Protein AF-A0A519DUT8-F1 (afdb_monomer)

Mean predicted aligned error: 6.42 Å

Nearest PDB structures (foldseek):
  3n8d-assembly1_B  TM=5.424E-01  e=7.864E-02  Staphylococcus aureus
  5ig8-assembly2_B-3  TM=5.059E-01  e=7.440E-02  Microcystis aeruginosa MRC
  6sgb-assembly1_FS  TM=2.758E-01  e=2.068E+00  Trypanosoma brucei brucei

Secondary structure (DSSP, 8-state):
-GGGTS-HHHHHHHHHHHTTSHHHHHHHHHTT--GGG------------SEEEEEEEEEEE-SSEEEEEEEEEETT--TTS-SSTTPPPEEEEEEEETT--EEEEEEEE--SS-S-SS--HHHHHHHHHHHHHHHHHHHHHH--SEEEEEEEEETT--EEEEEEEE-

Structure (mmCIF, N/CA/C/O backbone):
data_AF-A0A519DUT8-F1
#
_entry.id   AF-A0A519DUT8-F1
#
loop_
_atom_site.group_PDB
_atom_site.id
_atom_site.type_symbol
_atom_site.label_atom_id
_atom_site.label_alt_id
_atom_site.label_comp_id
_atom_site.label_asym_id
_atom_site.label_entity_id
_atom_site.label_seq_id
_atom_site.pdbx_PDB_ins_code
_atom_site.Cartn_x
_atom_site.Cartn_y
_atom_site.Cartn_z
_atom_site.occupancy
_atom_site.B_iso_or_equiv
_atom_site.auth_seq_id
_atom_site.auth_comp_id
_atom_site.auth_asym_id
_atom_site.auth_atom_id
_atom_site.pdbx_PDB_model_num
ATOM 1 N N . SER A 1 1 ? -6.822 -28.787 -1.385 1.00 42.44 1 SER A N 1
ATOM 2 C CA . SER A 1 1 ? -7.444 -27.456 -1.490 1.00 42.44 1 SER A CA 1
ATOM 3 C C . SER A 1 1 ? -7.061 -26.628 -0.274 1.00 42.44 1 SER A C 1
ATOM 5 O O . SER A 1 1 ? -7.133 -27.172 0.825 1.00 42.44 1 SER A O 1
ATOM 7 N N . LEU A 1 2 ? -6.667 -25.358 -0.443 1.00 42.88 2 LEU A N 1
ATOM 8 C CA . LEU A 1 2 ? -6.359 -24.415 0.652 1.00 42.88 2 LEU A CA 1
ATOM 9 C C . LEU A 1 2 ? -7.495 -24.330 1.697 1.00 42.88 2 LEU A C 1
ATOM 11 O O . LEU A 1 2 ? -7.229 -24.149 2.883 1.00 42.88 2 LEU A O 1
ATOM 15 N N . THR A 1 3 ? -8.740 -24.602 1.286 1.00 49.59 3 THR A N 1
ATOM 16 C CA . THR A 1 3 ? -9.926 -24.676 2.159 1.00 49.59 3 THR A CA 1
ATOM 17 C C . THR A 1 3 ? -9.894 -25.765 3.238 1.00 49.59 3 THR A C 1
ATOM 19 O O . THR A 1 3 ? -10.633 -25.642 4.207 1.00 49.59 3 THR A O 1
ATOM 22 N N . ASN A 1 4 ? -9.052 -26.802 3.131 1.00 54.03 4 ASN A N 1
ATOM 23 C CA . ASN A 1 4 ? -8.957 -27.845 4.169 1.00 54.03 4 ASN A CA 1
ATOM 24 C C . ASN A 1 4 ? -7.925 -27.540 5.266 1.00 54.03 4 ASN A C 1
ATOM 26 O O . ASN A 1 4 ? -7.872 -28.272 6.250 1.00 54.03 4 ASN A O 1
ATOM 30 N N . LYS A 1 5 ? -7.086 -26.505 5.102 1.00 55.41 5 LYS A N 1
ATOM 31 C CA . LYS A 1 5 ? -6.017 -26.180 6.065 1.00 55.41 5 LYS A CA 1
ATOM 32 C C . LYS A 1 5 ? -6.449 -25.129 7.095 1.00 55.41 5 LYS A C 1
ATOM 34 O O . LYS A 1 5 ? -5.973 -25.172 8.223 1.00 55.41 5 LYS A O 1
ATOM 39 N N . TYR A 1 6 ? -7.384 -24.248 6.729 1.00 63.25 6 TYR A N 1
ATOM 40 C CA . TYR A 1 6 ? -8.002 -23.258 7.613 1.00 63.25 6 TYR A CA 1
ATOM 41 C C . TYR A 1 6 ? -9.479 -23.119 7.241 1.00 63.25 6 TYR A C 1
ATOM 43 O O . TYR A 1 6 ? -9.802 -22.619 6.163 1.00 63.25 6 TYR A O 1
ATOM 51 N N . SER A 1 7 ? -10.388 -23.596 8.096 1.00 84.12 7 SER A N 1
ATOM 52 C CA . SER A 1 7 ? -11.814 -23.399 7.841 1.00 84.12 7 SER A CA 1
ATOM 53 C C . SER A 1 7 ? -12.162 -21.919 8.015 1.00 84.12 7 SER A C 1
ATOM 55 O O . SER A 1 7 ? -11.643 -21.254 8.913 1.00 84.12 7 SER A O 1
ATOM 57 N N . LEU A 1 8 ? -13.081 -21.397 7.196 1.00 83.75 8 LEU A N 1
ATOM 58 C CA . LEU A 1 8 ? -13.568 -20.020 7.349 1.00 83.75 8 LEU A CA 1
ATOM 59 C C . LEU A 1 8 ? -14.092 -19.767 8.772 1.00 83.75 8 LEU A C 1
ATOM 61 O O . LEU A 1 8 ? -13.888 -18.691 9.330 1.00 83.75 8 LEU A O 1
ATOM 65 N N . SER A 1 9 ? -14.734 -20.772 9.377 1.00 89.06 9 SER A N 1
ATOM 66 C CA . SER A 1 9 ? -15.221 -20.678 10.752 1.00 89.06 9 SER A CA 1
ATOM 67 C C . SER A 1 9 ? -14.080 -20.490 11.750 1.00 89.06 9 SER A C 1
ATOM 69 O O . SER A 1 9 ? -14.201 -19.643 12.635 1.00 89.06 9 SER A O 1
ATOM 71 N N . ASP A 1 10 ? -12.982 -21.232 11.604 1.00 89.12 10 ASP A N 1
ATOM 72 C CA . ASP A 1 10 ? -11.823 -21.110 12.488 1.00 89.12 10 ASP A CA 1
ATOM 73 C C . ASP A 1 10 ? -11.111 -19.774 12.286 1.00 89.12 10 ASP A C 1
ATOM 75 O O . ASP A 1 10 ? -10.754 -19.128 13.268 1.00 89.12 10 ASP A O 1
ATOM 79 N N . SER A 1 11 ? -10.987 -19.299 11.042 1.00 87.75 11 SER A N 1
ATOM 80 C 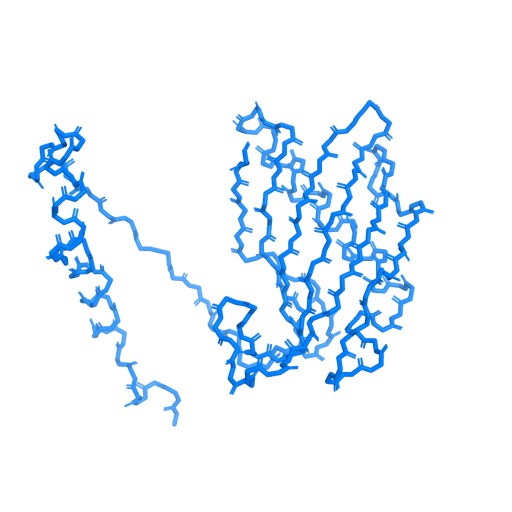CA . SER A 1 11 ? -10.429 -17.975 10.745 1.00 87.75 11 SER A CA 1
ATOM 81 C C . SER A 1 11 ? -11.256 -16.851 11.375 1.00 87.75 11 SER A C 1
ATOM 83 O O . SER A 1 11 ? -10.699 -15.984 12.043 1.00 87.75 11 SER A O 1
ATOM 85 N N . ILE A 1 12 ? -12.588 -16.886 11.241 1.00 90.62 12 ILE A N 1
ATOM 86 C CA . ILE A 1 12 ? -13.480 -15.896 11.867 1.00 90.62 12 ILE A CA 1
ATOM 87 C C . ILE A 1 12 ? -13.345 -15.934 1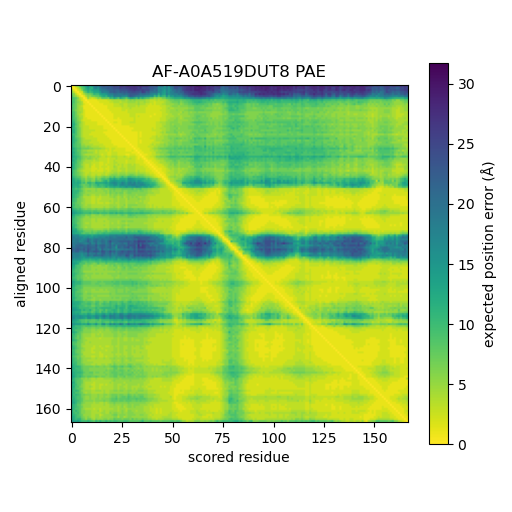3.394 1.00 90.62 12 ILE A C 1
ATOM 89 O O . ILE A 1 12 ? -13.225 -14.888 14.033 1.00 90.62 12 ILE A O 1
ATOM 93 N N . ARG A 1 13 ? -13.325 -17.132 13.994 1.00 91.94 13 ARG A N 1
ATOM 94 C CA . ARG A 1 13 ? -13.140 -17.294 15.446 1.00 91.94 13 ARG A CA 1
ATOM 95 C C . ARG A 1 13 ? -11.789 -16.758 15.907 1.00 91.94 13 ARG A C 1
ATOM 97 O O . ARG A 1 13 ? -11.744 -16.066 16.919 1.00 91.94 13 ARG A O 1
ATOM 104 N N . ALA A 1 14 ? -10.716 -17.038 15.173 1.00 91.06 14 ALA A N 1
ATOM 105 C CA . ALA A 1 14 ? -9.377 -16.553 15.487 1.00 91.06 14 ALA A CA 1
ATOM 106 C C . ALA A 1 14 ? -9.302 -15.019 15.437 1.00 91.06 14 ALA A C 1
ATOM 108 O O . ALA A 1 14 ? -8.746 -14.404 16.347 1.00 91.06 14 ALA A O 1
ATOM 109 N N . VAL A 1 15 ? -9.922 -14.395 14.429 1.00 92.19 15 VAL A N 1
ATOM 110 C CA . VAL A 1 15 ? -10.013 -12.932 14.320 1.00 92.19 15 VAL A CA 1
ATOM 111 C C . VAL A 1 15 ? -10.750 -12.351 15.527 1.00 92.19 15 VAL A C 1
ATOM 113 O O . VAL A 1 15 ? -10.182 -11.510 16.222 1.00 92.19 15 VAL A O 1
ATOM 116 N N . TYR A 1 16 ? -11.939 -12.857 15.870 1.00 92.81 16 TYR A N 1
ATOM 117 C CA . TYR A 1 16 ? -12.661 -12.396 17.064 1.00 92.81 16 TYR A CA 1
ATOM 118 C C . TYR A 1 16 ? -11.893 -12.641 18.368 1.00 92.81 16 TYR A C 1
ATOM 120 O O . TYR A 1 16 ? -11.915 -11.796 19.259 1.00 92.81 16 TYR A O 1
ATOM 128 N N . ALA A 1 17 ? -11.188 -13.766 18.493 1.00 93.50 17 ALA A N 1
ATOM 129 C CA . ALA A 1 17 ? -10.378 -14.071 19.669 1.00 93.50 17 ALA A CA 1
ATOM 130 C C . ALA A 1 17 ? -9.162 -13.138 19.810 1.00 93.50 17 ALA A C 1
ATOM 132 O O . ALA A 1 17 ? -8.713 -12.887 20.927 1.00 93.50 17 ALA A O 1
ATOM 133 N N . SER A 1 18 ? -8.647 -12.579 18.708 1.00 93.88 18 SER A N 1
ATOM 134 C CA . SER A 1 18 ? -7.437 -11.742 18.712 1.00 93.88 18 SER A CA 1
ATOM 135 C C . SER A 1 18 ? -7.556 -10.484 19.586 1.00 93.88 18 SER A C 1
ATOM 137 O O . SER A 1 18 ? -6.563 -10.040 20.175 1.00 93.88 18 SER A O 1
ATOM 139 N N . VAL A 1 19 ? -8.774 -9.954 19.765 1.00 93.19 19 VAL A N 1
ATOM 140 C CA . VAL A 1 19 ? -9.032 -8.810 20.657 1.00 93.19 19 VAL A CA 1
ATOM 141 C C . VAL A 1 19 ? -8.857 -9.173 22.135 1.00 93.19 19 VAL A C 1
ATOM 143 O O . VAL A 1 19 ? -8.680 -8.286 22.964 1.00 93.19 19 VAL A O 1
ATOM 146 N N . TRP A 1 20 ? -8.846 -10.457 22.486 1.00 94.06 20 TRP A N 1
ATOM 147 C CA . TRP A 1 20 ? -8.748 -10.951 23.863 1.00 94.06 20 TRP A CA 1
ATOM 148 C C . TRP A 1 20 ? -7.384 -11.550 24.213 1.00 94.06 20 TRP A C 1
ATOM 150 O O . TRP A 1 20 ? -7.231 -12.139 25.278 1.00 94.06 20 TRP A O 1
ATOM 160 N N . THR A 1 21 ? -6.372 -11.384 23.356 1.00 95.44 21 THR A N 1
ATOM 161 C CA . THR A 1 21 ? -4.986 -11.707 23.735 1.00 95.44 21 THR A CA 1
ATOM 162 C C . THR A 1 21 ? -4.555 -10.879 24.947 1.00 95.44 21 THR A C 1
ATOM 164 O O . THR A 1 21 ? -4.982 -9.732 25.090 1.00 95.44 21 THR A O 1
ATOM 167 N N . GLU A 1 22 ? -3.675 -11.419 25.795 1.00 97.00 22 GLU A N 1
ATOM 168 C CA . GLU A 1 22 ? -3.158 -10.704 26.974 1.00 97.00 22 GLU A CA 1
ATOM 169 C C . GLU A 1 22 ? -2.600 -9.326 26.590 1.00 97.00 22 GLU A C 1
ATOM 171 O O . GLU A 1 22 ? -2.970 -8.314 27.178 1.00 97.00 22 GLU A O 1
ATOM 176 N N . ARG A 1 23 ? -1.811 -9.258 25.510 1.00 95.44 23 ARG A N 1
ATOM 177 C CA . ARG A 1 23 ? -1.292 -7.994 24.972 1.00 95.44 23 ARG A CA 1
ATOM 178 C C . ARG A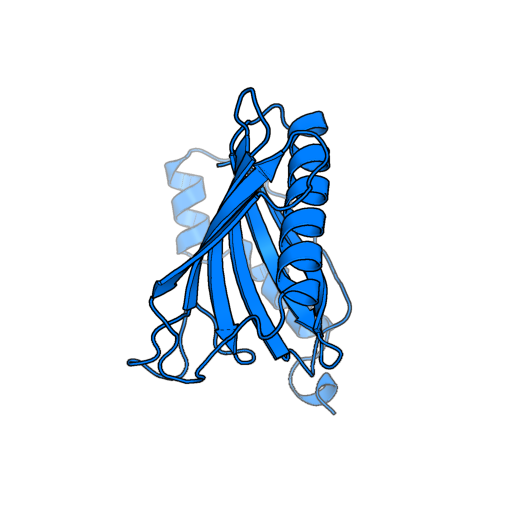 1 23 ? -2.405 -7.006 24.603 1.00 95.44 23 ARG A C 1
ATOM 180 O O . ARG A 1 23 ? -2.303 -5.826 24.925 1.00 95.44 23 ARG A O 1
ATOM 187 N N . ALA A 1 24 ? -3.459 -7.456 23.917 1.00 94.06 24 ALA A N 1
ATOM 188 C CA . ALA A 1 24 ? -4.571 -6.585 23.537 1.00 94.06 24 ALA A CA 1
ATOM 189 C C . ALA A 1 24 ? -5.380 -6.120 24.759 1.00 94.06 24 ALA A C 1
ATOM 191 O O . ALA A 1 24 ? -5.783 -4.957 24.812 1.00 94.06 24 ALA A O 1
ATOM 192 N N . TYR A 1 25 ? -5.586 -7.003 25.740 1.00 95.19 25 TYR A N 1
ATOM 193 C CA . TYR A 1 25 ? -6.241 -6.682 27.006 1.00 95.19 25 TYR A CA 1
ATOM 194 C C . TYR A 1 25 ? -5.455 -5.626 27.791 1.00 95.19 25 TYR A C 1
ATOM 196 O O . TYR A 1 25 ? -6.009 -4.581 28.128 1.00 95.19 25 TYR A O 1
ATOM 204 N N . LEU A 1 26 ? -4.155 -5.852 28.008 1.00 96.75 26 LEU A N 1
ATOM 205 C CA . LEU A 1 26 ? -3.287 -4.935 28.749 1.00 96.75 26 LEU A CA 1
ATOM 206 C C . LEU A 1 26 ? -3.155 -3.575 28.059 1.00 96.75 26 LEU A C 1
ATOM 208 O O . LEU A 1 26 ? -3.167 -2.556 28.738 1.00 96.75 26 LEU A O 1
ATOM 212 N N . ASN A 1 27 ? -3.106 -3.527 26.723 1.00 95.19 27 ASN A N 1
ATOM 213 C CA . ASN A 1 27 ? -3.119 -2.254 25.997 1.00 95.19 27 ASN A CA 1
ATOM 214 C C . ASN A 1 27 ? -4.407 -1.464 26.256 1.00 95.19 27 ASN A C 1
ATOM 216 O O . ASN A 1 27 ? -4.354 -0.261 26.491 1.00 95.19 27 ASN A O 1
ATOM 220 N N . ARG A 1 28 ? -5.574 -2.121 26.237 1.00 95.12 28 ARG A N 1
ATOM 221 C CA . ARG A 1 28 ? -6.838 -1.439 26.550 1.00 95.12 28 ARG A CA 1
ATOM 222 C C . ARG A 1 28 ? -6.875 -0.933 27.980 1.00 95.12 28 ARG A C 1
ATOM 224 O O . ARG A 1 28 ? -7.294 0.199 28.182 1.00 95.12 28 ARG A O 1
ATOM 231 N N . GLU A 1 29 ? -6.414 -1.745 28.927 1.00 96.19 29 GLU A N 1
ATOM 232 C CA . GLU A 1 29 ? -6.309 -1.350 30.332 1.00 96.19 29 GLU A CA 1
ATOM 233 C C . GLU A 1 29 ? -5.404 -0.122 30.485 1.00 96.19 29 GLU A C 1
ATOM 235 O O . GLU A 1 29 ? -5.802 0.877 31.075 1.00 96.19 29 GLU A O 1
ATOM 240 N N . TYR A 1 30 ? -4.224 -0.157 29.862 1.00 96.38 30 TYR A N 1
ATOM 241 C CA . TYR A 1 30 ? -3.254 0.935 29.886 1.00 96.38 30 TYR A CA 1
ATOM 242 C C . TYR A 1 30 ? -3.827 2.253 29.343 1.00 96.38 30 TYR A C 1
ATOM 244 O O . TYR A 1 30 ? -3.612 3.309 29.932 1.00 96.38 30 TYR A O 1
ATOM 252 N N . TYR A 1 31 ? -4.591 2.199 28.247 1.00 95.88 31 TYR A N 1
ATOM 253 C CA . TYR A 1 31 ? -5.243 3.374 27.657 1.00 95.88 31 TYR A CA 1
ATOM 254 C C . TYR A 1 31 ? -6.621 3.699 28.269 1.00 95.88 31 TYR A C 1
ATOM 256 O O . TYR A 1 31 ? -7.304 4.597 27.776 1.00 95.88 31 TYR A O 1
ATOM 264 N N . GLY A 1 32 ? -7.054 2.991 29.320 1.00 95.25 32 GLY A N 1
ATOM 265 C CA . GLY A 1 32 ? -8.337 3.228 29.993 1.00 95.25 32 GLY A CA 1
ATOM 266 C C . GLY A 1 32 ? -9.572 2.939 29.129 1.00 95.25 32 GLY A C 1
ATOM 267 O O . GLY A 1 32 ? -10.633 3.532 29.336 1.00 95.25 32 GLY A O 1
ATOM 268 N N . LEU A 1 33 ? -9.456 2.058 28.132 1.00 94.56 33 LEU A N 1
ATOM 269 C CA . LEU A 1 33 ? -10.564 1.674 27.260 1.00 94.56 33 LEU A CA 1
ATOM 270 C C . LEU A 1 33 ? -11.485 0.672 27.967 1.00 94.56 33 LEU A C 1
ATOM 272 O O . LEU A 1 33 ? -11.039 -0.342 28.498 1.00 94.56 33 LEU A O 1
ATOM 276 N N . VAL A 1 34 ? -12.797 0.915 27.922 1.00 94.06 34 VAL A N 1
ATOM 277 C CA . VAL A 1 34 ? -13.786 0.035 28.562 1.00 94.06 34 VAL A CA 1
ATOM 278 C C . VAL A 1 34 ? -13.894 -1.286 27.794 1.00 94.06 34 VAL A C 1
ATOM 280 O O . VAL A 1 34 ? -14.379 -1.315 26.662 1.00 94.06 34 VAL A O 1
ATOM 283 N N . HIS A 1 35 ? -13.500 -2.396 28.426 1.00 92.56 35 HIS A N 1
ATOM 284 C CA . HIS A 1 35 ? -13.395 -3.712 27.776 1.00 92.56 35 HIS A CA 1
ATOM 285 C C . HIS A 1 35 ? -14.683 -4.207 27.107 1.00 92.56 35 HIS A C 1
ATOM 287 O O . HIS A 1 35 ? -14.615 -4.861 26.072 1.00 92.56 35 HIS A O 1
ATOM 293 N N . ASN A 1 36 ? -15.858 -3.883 27.656 1.00 91.56 36 ASN A N 1
ATOM 294 C CA . ASN A 1 36 ? -17.151 -4.291 27.091 1.00 91.56 36 ASN A CA 1
ATOM 295 C C . ASN A 1 36 ? -17.702 -3.336 26.010 1.00 91.56 36 ASN A C 1
ATOM 297 O O . ASN A 1 36 ? -18.808 -3.552 25.521 1.00 91.56 36 ASN A O 1
ATOM 301 N N . LYS A 1 37 ? -16.954 -2.290 25.633 1.00 93.25 37 LYS A N 1
ATOM 302 C CA . LYS A 1 37 ? -17.311 -1.332 24.571 1.00 93.25 37 LYS A CA 1
ATOM 303 C C . LYS A 1 37 ? -16.325 -1.379 23.403 1.00 93.25 37 LYS A C 1
ATOM 305 O O . LYS A 1 37 ? -15.988 -0.351 22.822 1.00 93.25 37 LYS A O 1
ATOM 310 N N . VAL A 1 38 ? -15.863 -2.579 23.065 1.00 91.06 38 VAL A N 1
ATOM 311 C CA . VAL A 1 38 ? -14.969 -2.831 21.933 1.00 91.06 38 VAL A CA 1
ATOM 312 C C . VAL A 1 38 ? -15.706 -3.684 20.912 1.00 91.06 38 VAL A C 1
ATOM 314 O O . VAL A 1 38 ? -16.307 -4.697 21.260 1.00 91.06 38 VAL A O 1
ATOM 317 N N . TYR A 1 39 ? -15.641 -3.276 19.649 1.00 90.00 39 TYR A N 1
ATOM 318 C CA . TYR A 1 39 ? -16.280 -3.960 18.528 1.00 90.00 39 TYR A CA 1
ATOM 319 C C . TYR A 1 39 ? -15.238 -4.242 17.446 1.00 90.00 39 TYR A C 1
ATOM 321 O O . TYR A 1 39 ? -14.248 -3.522 17.331 1.00 90.00 39 TYR A O 1
ATOM 329 N N . MET A 1 40 ? -15.461 -5.287 16.651 1.00 91.19 40 MET A N 1
ATOM 330 C CA . MET A 1 40 ? -14.555 -5.702 15.582 1.00 91.19 40 MET A CA 1
ATOM 331 C C . MET A 1 40 ? -15.338 -5.911 14.289 1.00 91.19 40 MET A C 1
ATOM 333 O O . MET A 1 40 ? -16.289 -6.692 14.257 1.00 91.19 40 MET A O 1
ATOM 337 N N . GLY A 1 41 ? -14.928 -5.206 13.236 1.00 91.06 41 GLY A N 1
ATOM 338 C CA . GLY A 1 41 ? -15.357 -5.483 11.869 1.00 91.06 41 GLY A CA 1
ATOM 339 C C . GLY A 1 41 ? -14.432 -6.512 11.226 1.00 91.06 41 GLY A C 1
ATOM 340 O O . GLY A 1 41 ? -13.227 -6.496 11.472 1.00 91.06 41 GLY A O 1
ATOM 341 N N . ILE A 1 42 ? -14.993 -7.396 10.404 1.00 90.38 42 ILE A N 1
ATOM 342 C CA . ILE A 1 42 ? -14.229 -8.370 9.622 1.00 90.38 42 ILE A CA 1
ATOM 343 C C . ILE A 1 42 ? -14.384 -8.012 8.149 1.00 90.38 42 ILE A C 1
ATOM 345 O O . ILE A 1 42 ? -15.499 -7.981 7.630 1.00 90.38 42 ILE A O 1
ATOM 349 N N . LEU A 1 43 ? -13.258 -7.755 7.488 1.00 89.50 43 LEU A N 1
ATOM 350 C CA . LEU A 1 43 ? -13.181 -7.631 6.039 1.00 89.50 43 LEU A CA 1
ATOM 351 C C . LEU A 1 43 ? -12.771 -8.985 5.457 1.00 89.50 43 LEU A C 1
ATOM 353 O O . LEU A 1 43 ? -11.735 -9.529 5.832 1.00 89.50 43 LEU A O 1
ATOM 357 N N . ALA A 1 44 ? -13.578 -9.517 4.543 1.00 85.81 44 ALA A N 1
ATOM 358 C CA . ALA A 1 44 ? -13.261 -10.723 3.790 1.00 85.81 44 ALA A CA 1
ATOM 359 C C . ALA A 1 44 ? -13.116 -10.369 2.308 1.00 85.81 44 ALA A C 1
ATOM 361 O O . ALA A 1 44 ? -13.995 -9.729 1.732 1.00 85.81 44 ALA A O 1
ATOM 362 N N . HIS A 1 45 ? -12.017 -10.800 1.697 1.00 82.56 45 HIS A N 1
ATOM 363 C CA . HIS A 1 45 ? -11.741 -10.636 0.273 1.00 82.56 45 HIS A CA 1
ATOM 364 C C . HIS A 1 45 ? -11.171 -11.945 -0.301 1.00 82.56 45 HIS A C 1
ATOM 366 O O . HIS A 1 45 ? -10.705 -12.793 0.468 1.00 82.56 45 HIS A O 1
ATOM 372 N N . PRO A 1 46 ? -11.209 -12.146 -1.631 1.00 78.38 46 PRO A N 1
ATOM 373 C CA . PRO A 1 46 ? -10.541 -13.276 -2.267 1.00 78.38 46 PRO A CA 1
ATOM 374 C C . PRO A 1 46 ? -9.058 -13.334 -1.889 1.00 78.38 46 PRO A C 1
ATOM 376 O O . PRO A 1 46 ? -8.386 -12.304 -1.843 1.00 78.38 46 PRO A O 1
ATOM 379 N N . SER A 1 47 ? -8.557 -14.538 -1.616 1.00 73.88 47 SER A N 1
ATOM 380 C CA . SER A 1 47 ? -7.123 -14.758 -1.434 1.00 73.88 47 SER A CA 1
ATOM 381 C C . SER A 1 47 ? -6.424 -14.653 -2.784 1.00 73.88 47 SER A C 1
ATOM 383 O O . SER A 1 47 ? -6.907 -15.179 -3.788 1.00 73.88 47 SER A O 1
ATOM 385 N N . PHE A 1 48 ? -5.283 -13.981 -2.785 1.00 72.94 48 PHE A N 1
ATOM 386 C CA . PHE A 1 48 ? -4.387 -13.915 -3.923 1.00 72.94 48 PHE A CA 1
ATOM 387 C C . PHE A 1 48 ? -3.375 -15.049 -3.763 1.00 72.94 48 PHE A C 1
ATOM 389 O O . PHE A 1 48 ? -2.602 -15.061 -2.811 1.00 72.94 48 PHE A O 1
ATOM 396 N N . VAL A 1 49 ? -3.479 -16.069 -4.612 1.00 65.75 49 VAL A N 1
ATOM 397 C CA . VAL A 1 49 ? -2.667 -17.293 -4.485 1.00 65.75 49 VAL A CA 1
ATOM 398 C C . VAL A 1 49 ? -1.379 -17.188 -5.304 1.00 65.75 49 VAL A C 1
ATOM 400 O O . VAL A 1 49 ? -0.352 -17.707 -4.883 1.00 65.75 49 VAL A O 1
ATOM 403 N N . ASP A 1 50 ? -1.428 -16.462 -6.422 1.00 73.88 50 ASP A N 1
ATOM 404 C CA . ASP A 1 50 ? -0.320 -16.306 -7.364 1.00 73.88 50 ASP A CA 1
ATOM 405 C C . ASP A 1 50 ? 0.108 -14.831 -7.426 1.00 73.88 50 ASP A C 1
ATOM 407 O O . ASP A 1 50 ? -0.255 -14.079 -8.334 1.00 73.88 50 ASP A O 1
ATOM 411 N N . GLU A 1 51 ? 0.831 -14.392 -6.396 1.00 82.19 51 GLU A N 1
ATOM 412 C CA . GLU A 1 51 ? 1.353 -13.028 -6.285 1.00 82.19 51 GLU A CA 1
ATOM 413 C C . GLU A 1 51 ? 2.746 -12.948 -6.916 1.00 82.19 51 GLU A C 1
ATOM 415 O O . GLU A 1 51 ? 3.677 -13.616 -6.479 1.00 82.19 51 GLU A O 1
ATOM 420 N N . TYR A 1 52 ? 2.910 -12.108 -7.938 1.00 88.44 52 TYR A N 1
ATOM 421 C CA . TYR A 1 52 ? 4.209 -11.883 -8.570 1.00 88.44 52 TYR A CA 1
ATOM 422 C C . TYR A 1 52 ? 5.146 -11.077 -7.658 1.00 88.44 52 TYR A C 1
ATOM 424 O O . TYR A 1 52 ? 6.355 -11.322 -7.612 1.00 88.44 52 TYR A O 1
ATOM 432 N N . ALA A 1 53 ? 4.592 -10.090 -6.951 1.00 90.19 53 ALA A N 1
ATOM 433 C CA . ALA A 1 53 ? 5.308 -9.293 -5.964 1.00 90.19 53 ALA A CA 1
ATOM 434 C C . ALA A 1 53 ? 4.342 -8.650 -4.963 1.00 90.19 53 ALA A C 1
ATOM 436 O O . ALA A 1 53 ? 3.210 -8.314 -5.310 1.00 90.19 53 ALA A O 1
ATOM 437 N N . ASN A 1 54 ? 4.830 -8.383 -3.759 1.00 90.19 54 ASN A N 1
ATOM 438 C CA . ASN A 1 54 ? 4.148 -7.599 -2.737 1.00 90.19 54 ASN A CA 1
ATOM 439 C C . ASN A 1 54 ? 4.947 -6.357 -2.398 1.00 90.19 54 ASN A C 1
ATOM 441 O O . ASN A 1 54 ? 6.176 -6.353 -2.490 1.00 90.19 54 ASN A O 1
ATOM 445 N N . GLY A 1 55 ? 4.260 -5.309 -1.963 1.00 92.19 55 GLY A N 1
ATOM 446 C CA . GLY A 1 55 ? 4.943 -4.105 -1.543 1.00 92.19 55 GLY A CA 1
ATOM 447 C C . GLY A 1 55 ? 4.127 -3.176 -0.673 1.00 92.19 55 GLY A C 1
ATOM 448 O O . GLY A 1 55 ? 2.905 -3.267 -0.555 1.00 92.19 55 GLY A O 1
ATOM 449 N N . VAL A 1 56 ? 4.861 -2.248 -0.078 1.00 95.56 56 VAL A N 1
ATOM 450 C CA . VAL A 1 56 ? 4.335 -1.117 0.672 1.00 95.56 56 VAL A CA 1
ATOM 451 C C . VAL A 1 56 ? 4.840 0.155 0.010 1.00 95.56 56 VAL A C 1
ATOM 453 O O . VAL A 1 56 ? 5.983 0.219 -0.447 1.00 95.56 56 VAL A O 1
ATOM 456 N N . ALA A 1 57 ? 3.988 1.166 -0.066 1.00 97.81 57 ALA A N 1
ATOM 457 C CA . ALA A 1 57 ? 4.315 2.451 -0.640 1.00 97.81 57 ALA A CA 1
ATOM 458 C C . ALA A 1 57 ? 3.835 3.587 0.259 1.00 97.81 57 ALA A C 1
ATOM 460 O O . ALA A 1 57 ? 2.643 3.722 0.531 1.00 97.81 57 ALA A O 1
ATOM 461 N N . VAL A 1 58 ? 4.763 4.459 0.646 1.00 98.44 58 VAL A N 1
ATOM 462 C CA . VAL A 1 58 ? 4.431 5.733 1.277 1.00 98.44 58 VAL A CA 1
ATOM 463 C C . VAL A 1 58 ? 4.290 6.795 0.197 1.00 98.44 58 VAL A C 1
ATOM 465 O O . VAL A 1 58 ? 5.262 7.134 -0.480 1.00 98.44 58 VAL A O 1
ATOM 468 N N . VAL A 1 59 ? 3.085 7.343 0.071 1.00 98.50 59 VAL A N 1
ATOM 469 C CA . VAL A 1 59 ? 2.756 8.447 -0.835 1.00 98.50 59 VAL A CA 1
ATOM 470 C C . VAL A 1 59 ? 2.657 9.732 -0.025 1.00 98.50 59 VAL A C 1
ATOM 472 O O . VAL A 1 59 ? 1.855 9.820 0.905 1.00 98.50 59 VAL A O 1
ATOM 475 N N . THR A 1 60 ? 3.475 10.727 -0.362 1.00 98.56 60 THR A N 1
ATOM 476 C CA . THR A 1 60 ? 3.492 12.042 0.297 1.00 98.56 60 THR A CA 1
ATOM 477 C C . THR A 1 60 ? 3.122 13.124 -0.708 1.00 98.56 60 THR A C 1
ATOM 479 O O . THR A 1 60 ? 3.849 13.347 -1.671 1.00 98.56 60 THR A O 1
ATOM 482 N N . PHE A 1 61 ? 1.987 13.789 -0.503 1.00 98.12 61 PHE A N 1
ATOM 483 C CA . PHE A 1 61 ? 1.532 14.866 -1.379 1.00 98.12 61 PHE A CA 1
ATOM 484 C C . PHE A 1 61 ? 2.375 16.129 -1.205 1.00 98.12 61 PHE A C 1
ATOM 486 O O . PHE A 1 61 ? 2.659 16.554 -0.086 1.00 98.12 61 PHE A O 1
ATOM 493 N N . THR A 1 62 ? 2.709 16.754 -2.329 1.00 96.56 62 THR A N 1
ATOM 494 C CA . THR A 1 62 ? 3.418 18.034 -2.420 1.00 96.56 62 THR A CA 1
ATOM 495 C C . THR A 1 62 ? 2.563 19.043 -3.190 1.00 96.56 62 THR A C 1
ATOM 497 O O . THR A 1 62 ? 1.447 18.726 -3.611 1.00 96.56 62 THR A O 1
ATOM 500 N N . ALA A 1 63 ? 3.051 20.273 -3.371 1.00 94.31 63 ALA A N 1
ATOM 501 C CA . ALA A 1 63 ? 2.337 21.272 -4.165 1.00 94.31 63 ALA A CA 1
ATOM 502 C C . ALA A 1 63 ? 2.283 20.898 -5.660 1.00 94.31 63 ALA A C 1
ATOM 504 O O . ALA A 1 63 ? 1.320 21.242 -6.342 1.00 94.31 63 ALA A O 1
ATOM 505 N N . GLU A 1 64 ? 3.278 20.159 -6.161 1.00 94.62 64 GLU A N 1
ATOM 506 C CA . GLU A 1 64 ? 3.405 19.807 -7.581 1.00 94.62 64 GLU A CA 1
ATOM 507 C C . GLU A 1 64 ? 2.915 18.388 -7.924 1.00 94.62 64 GLU A C 1
ATOM 509 O O . GLU A 1 64 ? 2.890 18.019 -9.098 1.00 94.62 64 GLU A O 1
ATOM 514 N N . GLY A 1 65 ? 2.541 17.575 -6.931 1.00 96.94 65 GLY A N 1
ATOM 515 C CA . GLY A 1 65 ? 2.132 16.187 -7.144 1.00 96.94 65 GLY A CA 1
ATOM 516 C C . GLY A 1 65 ? 2.308 15.326 -5.898 1.00 96.94 65 GLY A C 1
ATOM 517 O O . GLY A 1 65 ? 1.729 15.625 -4.850 1.00 96.94 65 GLY A O 1
ATOM 518 N N . ALA A 1 66 ? 3.074 14.240 -6.009 1.00 98.38 66 ALA A N 1
ATOM 519 C CA . ALA A 1 66 ? 3.416 13.398 -4.865 1.00 98.38 66 ALA A CA 1
ATOM 52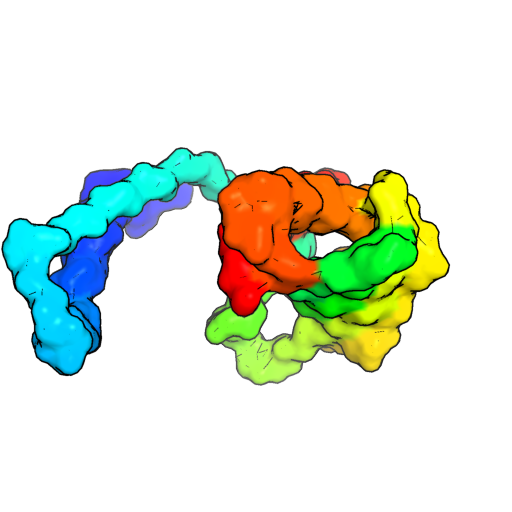0 C C . ALA A 1 66 ? 4.773 12.697 -5.016 1.00 98.38 66 ALA A C 1
ATOM 522 O O . ALA A 1 66 ? 5.167 12.297 -6.114 1.00 98.38 66 ALA A O 1
ATOM 523 N N . ASP A 1 67 ? 5.437 12.495 -3.882 1.00 98.50 67 ASP A N 1
ATOM 524 C CA . ASP A 1 67 ? 6.624 11.656 -3.754 1.00 98.50 67 ASP A CA 1
ATOM 525 C C . ASP A 1 67 ? 6.216 10.244 -3.312 1.00 98.50 67 ASP A C 1
ATOM 527 O O . ASP A 1 67 ? 5.333 10.064 -2.467 1.00 98.50 67 ASP A O 1
ATOM 531 N N . LEU A 1 68 ? 6.874 9.238 -3.884 1.00 98.50 68 LEU A N 1
ATOM 532 C CA . LEU A 1 68 ? 6.627 7.816 -3.667 1.00 98.50 68 LEU A CA 1
ATOM 533 C C . LEU A 1 68 ? 7.867 7.179 -3.037 1.00 98.50 68 LEU A C 1
ATOM 535 O O . LEU A 1 68 ? 8.954 7.271 -3.597 1.00 98.50 68 LEU A O 1
ATOM 539 N N . ASN A 1 69 ? 7.701 6.488 -1.912 1.00 98.12 69 ASN A N 1
ATOM 540 C CA . ASN A 1 69 ? 8.725 5.610 -1.343 1.00 98.12 69 ASN A CA 1
ATOM 541 C C . ASN A 1 69 ? 8.176 4.190 -1.345 1.00 98.12 69 ASN A C 1
ATOM 543 O O . ASN A 1 69 ? 7.246 3.900 -0.598 1.00 98.12 69 ASN A O 1
ATOM 547 N N . ILE A 1 70 ? 8.713 3.331 -2.204 1.00 97.06 70 ILE A N 1
ATOM 548 C CA . ILE A 1 70 ? 8.179 2.000 -2.490 1.00 97.06 70 ILE A CA 1
ATOM 549 C C . ILE A 1 70 ? 9.181 0.956 -2.014 1.00 97.06 70 ILE A C 1
ATOM 551 O O . ILE A 1 70 ? 10.361 1.020 -2.359 1.00 97.06 70 ILE A O 1
ATOM 555 N N . VAL A 1 71 ? 8.697 -0.026 -1.263 1.00 94.56 71 VAL A N 1
ATOM 556 C CA . VAL A 1 71 ? 9.447 -1.221 -0.879 1.00 94.56 71 VAL A CA 1
ATOM 557 C C . VAL A 1 71 ? 8.691 -2.430 -1.404 1.00 94.56 71 VAL A C 1
ATOM 559 O O . VAL A 1 71 ? 7.528 -2.611 -1.054 1.00 94.56 71 VAL A O 1
ATOM 562 N N . ALA A 1 72 ? 9.330 -3.243 -2.242 1.00 92.19 72 ALA A N 1
ATOM 563 C CA . ALA A 1 72 ? 8.696 -4.400 -2.867 1.00 92.19 72 ALA A CA 1
ATOM 564 C C . ALA A 1 72 ? 9.588 -5.648 -2.826 1.00 92.19 72 ALA A C 1
ATOM 566 O O . ALA A 1 72 ? 10.816 -5.559 -2.889 1.00 92.19 72 ALA A O 1
ATOM 567 N N . GLN A 1 73 ? 8.969 -6.823 -2.746 1.00 87.81 73 GLN A N 1
ATOM 568 C CA . GLN A 1 73 ? 9.634 -8.124 -2.784 1.00 87.81 73 GLN A CA 1
ATOM 569 C C . GLN A 1 73 ? 8.827 -9.116 -3.625 1.00 87.81 73 GLN A C 1
ATOM 571 O O . GLN A 1 73 ? 7.616 -8.967 -3.773 1.00 87.81 73 GLN A O 1
ATOM 576 N N . ILE A 1 74 ? 9.508 -10.108 -4.195 1.00 85.19 74 ILE A N 1
ATOM 577 C CA . ILE A 1 74 ? 8.860 -11.201 -4.925 1.00 85.19 74 ILE A CA 1
ATOM 578 C C . ILE A 1 74 ? 8.084 -12.136 -3.984 1.00 85.19 74 ILE A C 1
ATOM 580 O O . ILE A 1 74 ? 8.493 -12.343 -2.839 1.00 85.19 74 ILE A O 1
ATOM 584 N N . ASP A 1 75 ? 7.018 -12.734 -4.518 1.00 70.12 75 ASP A N 1
ATOM 585 C CA . ASP A 1 75 ? 6.167 -13.742 -3.870 1.00 70.12 75 ASP A CA 1
ATOM 586 C C . ASP A 1 75 ? 5.541 -13.283 -2.526 1.00 70.12 75 ASP A C 1
ATOM 588 O O . ASP A 1 75 ? 5.612 -12.114 -2.135 1.00 70.12 75 ASP A O 1
ATOM 592 N N . ASP A 1 76 ? 4.920 -14.214 -1.792 1.00 59.00 76 ASP A N 1
ATOM 593 C CA . ASP A 1 76 ? 4.357 -14.024 -0.436 1.00 59.00 76 ASP A CA 1
ATOM 594 C C . ASP A 1 76 ? 5.456 -13.948 0.651 1.00 59.00 76 ASP A C 1
ATOM 596 O O . ASP A 1 76 ? 5.252 -14.245 1.832 1.00 59.00 76 ASP A O 1
ATOM 600 N N . VAL A 1 77 ? 6.689 -13.584 0.273 1.00 55.44 77 VAL A N 1
ATOM 601 C CA . VAL A 1 77 ? 7.738 -13.303 1.253 1.00 55.44 77 VAL A CA 1
ATOM 602 C C . VAL A 1 77 ? 7.395 -11.965 1.894 1.00 55.44 77 VAL A C 1
ATOM 604 O O . VAL A 1 77 ? 7.764 -10.896 1.407 1.00 55.44 77 VAL A O 1
ATOM 607 N N . SER A 1 78 ? 6.655 -12.037 2.999 1.00 52.22 78 SER A N 1
ATOM 608 C CA . SER A 1 78 ? 6.276 -10.872 3.785 1.00 52.22 78 SER A CA 1
ATOM 609 C C . SER A 1 78 ? 7.499 -10.013 4.106 1.00 52.22 78 SER A C 1
ATOM 611 O O . SER A 1 78 ? 8.453 -10.469 4.738 1.00 52.22 78 SER A O 1
ATOM 613 N N . ILE A 1 79 ? 7.432 -8.731 3.742 1.00 52.59 79 ILE A N 1
ATOM 614 C CA . ILE A 1 79 ? 8.441 -7.716 4.088 1.00 52.59 79 ILE A CA 1
ATOM 615 C C . ILE A 1 79 ? 8.560 -7.573 5.617 1.00 52.59 79 ILE A C 1
ATOM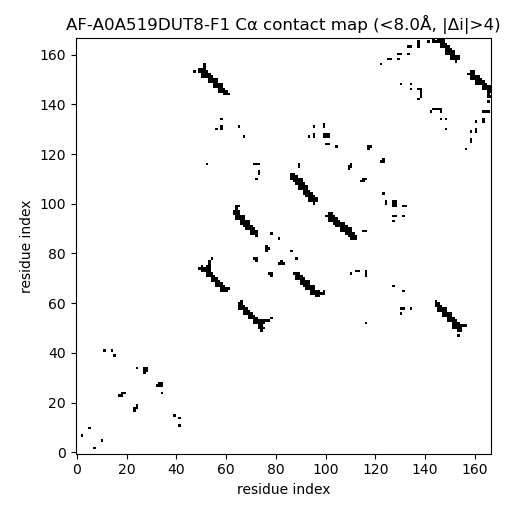 617 O O . ILE A 1 79 ? 9.609 -7.196 6.133 1.00 52.59 79 ILE A O 1
ATOM 621 N N . THR A 1 80 ? 7.495 -7.908 6.355 1.00 46.44 80 THR A N 1
ATOM 622 C CA . THR A 1 80 ? 7.447 -7.823 7.823 1.00 46.44 80 THR A CA 1
ATOM 623 C C . THR A 1 80 ? 7.887 -9.108 8.526 1.00 46.44 80 THR A C 1
ATOM 625 O O . THR A 1 80 ? 8.168 -9.067 9.722 1.00 46.44 80 THR A O 1
ATOM 628 N N . ASN A 1 81 ? 7.965 -10.239 7.813 1.00 47.06 81 ASN A N 1
ATOM 629 C CA . ASN A 1 81 ? 8.396 -11.523 8.365 1.00 47.06 81 ASN A CA 1
ATOM 630 C C . ASN A 1 81 ? 9.008 -12.400 7.256 1.00 47.06 81 ASN A C 1
ATOM 632 O O . ASN A 1 81 ? 8.337 -13.303 6.744 1.00 47.06 81 ASN A O 1
ATOM 636 N N . PRO A 1 82 ? 10.246 -12.109 6.826 1.00 49.53 82 PRO A N 1
ATOM 637 C CA . PRO A 1 82 ? 10.817 -12.769 5.668 1.00 49.53 82 PRO A CA 1
ATOM 638 C C . PRO A 1 82 ? 11.050 -14.255 5.969 1.00 49.53 82 PRO A C 1
ATOM 640 O O . PRO A 1 82 ? 11.674 -14.611 6.966 1.00 49.53 82 PRO A O 1
ATOM 643 N N . LEU A 1 83 ? 10.584 -15.137 5.076 1.00 52.00 83 LEU A N 1
ATOM 644 C CA . LEU A 1 83 ? 10.916 -16.573 5.096 1.00 52.00 83 LEU A CA 1
ATOM 645 C C . LEU A 1 83 ? 12.435 -16.811 5.006 1.00 52.00 83 LEU A C 1
ATOM 647 O O . LEU A 1 83 ? 12.929 -17.861 5.414 1.00 52.00 83 LEU A O 1
ATOM 651 N N . PHE A 1 84 ? 13.164 -15.818 4.490 1.00 59.66 84 PHE A N 1
ATOM 652 C CA . PHE A 1 84 ? 14.604 -15.828 4.290 1.00 59.66 84 PHE A CA 1
ATOM 653 C C . PHE A 1 84 ? 15.236 -14.673 5.083 1.00 59.66 84 PHE A C 1
ATOM 655 O O . PHE A 1 84 ? 15.059 -13.520 4.690 1.00 59.66 84 PHE A O 1
ATOM 662 N N . PRO A 1 85 ? 15.981 -14.945 6.169 1.00 61.34 85 PRO A N 1
ATOM 663 C CA . PRO A 1 85 ? 16.552 -13.904 7.027 1.00 61.34 85 PRO A CA 1
ATOM 664 C C . PRO A 1 85 ? 17.440 -12.892 6.283 1.00 61.34 85 PRO A C 1
ATOM 666 O O . PRO A 1 85 ? 17.564 -11.755 6.726 1.00 61.34 85 PRO A O 1
ATOM 669 N N . ASP A 1 86 ? 17.999 -13.287 5.135 1.00 73.94 86 ASP A N 1
ATOM 670 C CA . ASP A 1 86 ? 18.899 -12.468 4.320 1.00 73.94 86 ASP A CA 1
ATOM 671 C C . ASP A 1 86 ? 18.217 -11.832 3.095 1.00 73.94 86 ASP A C 1
ATOM 673 O O . ASP A 1 86 ? 18.899 -11.279 2.232 1.00 73.94 86 ASP A O 1
ATOM 677 N N . ALA A 1 87 ? 16.888 -11.924 2.952 1.00 75.94 87 ALA A N 1
ATOM 678 C CA . ALA A 1 87 ? 16.189 -11.309 1.823 1.00 75.94 87 ALA A CA 1
ATOM 679 C C . ALA A 1 87 ? 16.208 -9.777 1.924 1.00 75.94 87 ALA A C 1
ATOM 681 O O . ALA A 1 87 ? 15.672 -9.183 2.858 1.00 75.94 87 ALA A O 1
ATOM 682 N N . ILE A 1 88 ? 16.773 -9.134 0.906 1.00 83.56 88 ILE A N 1
ATOM 683 C CA . ILE A 1 88 ? 16.796 -7.682 0.745 1.00 83.56 88 ILE A CA 1
ATOM 684 C C . ILE A 1 88 ? 15.687 -7.317 -0.250 1.00 83.56 88 ILE A C 1
ATOM 686 O O . ILE A 1 88 ? 15.681 -7.863 -1.358 1.00 83.56 88 ILE A O 1
ATOM 690 N N . PRO A 1 89 ? 14.727 -6.446 0.110 1.00 88.62 89 PRO A N 1
ATOM 691 C CA . PRO A 1 89 ? 13.701 -5.982 -0.817 1.00 88.62 89 PRO A CA 1
ATOM 692 C C . PRO A 1 89 ? 14.241 -4.919 -1.781 1.00 88.62 89 PRO A C 1
ATOM 694 O O . PRO A 1 89 ? 15.245 -4.251 -1.518 1.00 88.62 89 PRO A O 1
ATOM 697 N N . GLU A 1 90 ? 13.538 -4.727 -2.894 1.00 92.44 90 GLU A N 1
ATOM 698 C CA . GLU A 1 90 ? 13.764 -3.589 -3.781 1.00 92.44 90 GLU A CA 1
ATOM 699 C C . GLU A 1 90 ? 13.199 -2.323 -3.131 1.00 92.44 90 GLU A C 1
ATOM 701 O O . GLU A 1 90 ? 12.046 -2.300 -2.699 1.00 92.44 90 GLU A O 1
ATOM 706 N N . GLN A 1 91 ? 14.013 -1.270 -3.065 1.00 94.19 91 GLN A N 1
ATOM 707 C CA . GLN A 1 91 ? 13.600 0.048 -2.592 1.00 94.19 91 GLN A CA 1
ATOM 708 C C . GLN A 1 91 ? 13.679 1.039 -3.738 1.00 94.19 91 GLN A C 1
ATOM 710 O O . GLN A 1 91 ? 14.717 1.162 -4.391 1.00 94.19 91 GLN A O 1
ATOM 715 N N . THR A 1 92 ? 12.591 1.765 -3.954 1.00 95.81 92 THR A N 1
ATOM 716 C CA . THR A 1 92 ? 12.478 2.758 -5.018 1.00 95.81 92 THR A CA 1
ATOM 717 C C . THR A 1 92 ? 11.957 4.071 -4.455 1.00 95.81 92 THR A C 1
ATOM 719 O O . THR A 1 92 ? 11.011 4.083 -3.667 1.00 95.81 92 THR A O 1
ATOM 722 N N . VAL A 1 93 ? 12.537 5.178 -4.910 1.00 97.75 93 VAL A N 1
ATOM 723 C CA . VAL A 1 93 ? 11.967 6.516 -4.758 1.00 97.75 93 VAL A CA 1
ATOM 724 C C . VAL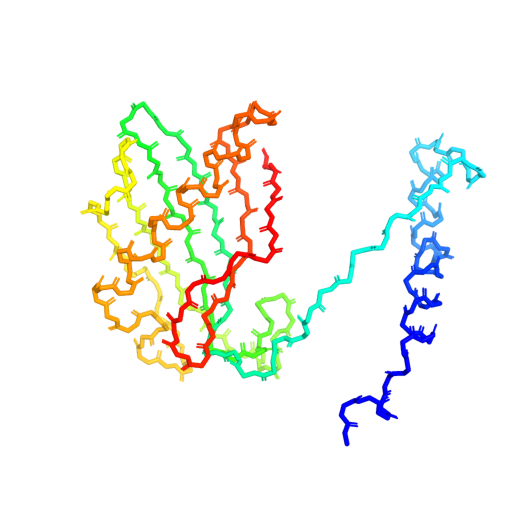 A 1 93 ? 11.443 6.980 -6.112 1.00 97.75 93 VAL A C 1
ATOM 726 O O . VAL A 1 93 ? 12.128 6.860 -7.123 1.00 97.75 93 VAL A O 1
ATOM 729 N N . GLY A 1 94 ? 10.223 7.497 -6.156 1.00 97.31 94 GLY A N 1
ATOM 730 C CA . GLY A 1 94 ? 9.630 8.023 -7.381 1.00 97.31 94 GLY A CA 1
ATOM 731 C C . GLY A 1 94 ? 8.903 9.335 -7.149 1.00 97.31 94 GLY A C 1
ATOM 732 O O . GLY A 1 94 ? 8.594 9.695 -6.015 1.00 97.31 94 GLY A O 1
ATOM 733 N N . ARG A 1 95 ? 8.600 10.040 -8.236 1.00 98.31 95 ARG A N 1
ATOM 734 C CA . ARG A 1 95 ? 7.808 11.272 -8.201 1.00 98.31 95 ARG A CA 1
ATOM 735 C C . ARG A 1 95 ? 6.751 11.252 -9.285 1.00 98.31 95 ARG A C 1
ATOM 737 O O . ARG A 1 95 ? 7.036 10.867 -10.418 1.00 98.31 95 ARG A O 1
ATOM 744 N N . VAL A 1 96 ?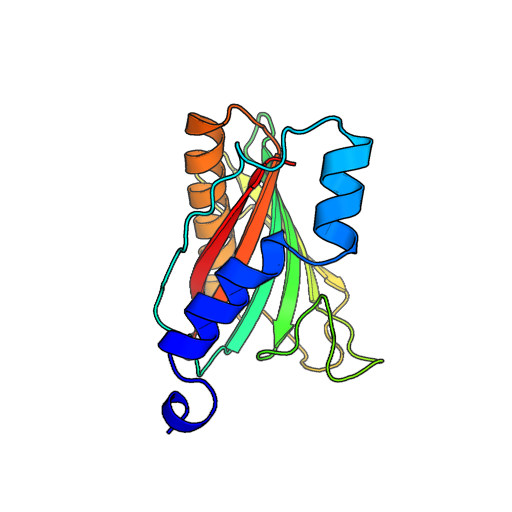 5.550 11.698 -8.943 1.00 98.50 96 VAL A N 1
ATOM 745 C CA . VAL A 1 96 ? 4.449 11.909 -9.887 1.00 98.50 96 VAL A CA 1
ATOM 746 C C . VAL A 1 96 ? 4.003 13.365 -9.870 1.00 98.50 96 VAL A C 1
ATOM 748 O O . VAL A 1 96 ? 4.149 14.047 -8.854 1.00 98.50 96 VAL A O 1
ATOM 751 N N . ASP A 1 97 ? 3.458 13.840 -10.987 1.00 97.81 97 ASP A N 1
ATOM 752 C CA . ASP A 1 97 ? 2.813 15.153 -11.062 1.00 97.81 97 ASP A CA 1
ATOM 753 C C . ASP A 1 97 ? 1.381 15.146 -10.486 1.00 97.81 97 ASP A C 1
ATOM 755 O O . ASP A 1 97 ? 0.880 14.140 -9.970 1.00 97.81 97 ASP A O 1
ATOM 759 N N . ALA A 1 98 ? 0.703 16.293 -10.567 1.00 95.38 98 ALA A N 1
ATOM 760 C CA . ALA A 1 98 ? -0.667 16.481 -10.088 1.00 95.38 98 ALA A CA 1
ATOM 761 C C . ALA A 1 98 ? -1.736 15.646 -10.833 1.00 95.38 98 ALA A C 1
ATOM 763 O O . ALA A 1 98 ? -2.863 15.528 -10.339 1.00 95.38 98 ALA A O 1
ATOM 764 N N . ASP A 1 99 ? -1.388 15.034 -11.967 1.00 93.19 99 ASP A N 1
ATOM 765 C CA . ASP A 1 99 ? -2.252 14.146 -12.753 1.00 93.19 99 ASP A CA 1
ATOM 766 C C . ASP A 1 99 ? -1.895 12.658 -12.562 1.00 93.19 99 ASP A C 1
ATOM 768 O O . ASP A 1 99 ? -2.517 11.763 -13.157 1.00 93.19 99 ASP A O 1
ATOM 772 N N . GLY A 1 100 ? -0.914 12.376 -11.697 1.00 93.75 100 GLY A N 1
ATOM 773 C CA . GLY A 1 100 ? -0.423 11.034 -11.407 1.00 93.75 100 GLY A CA 1
ATOM 774 C C . GLY A 1 100 ? 0.455 10.457 -12.516 1.00 93.75 100 GLY A C 1
ATOM 775 O O . GLY A 1 100 ? 0.570 9.234 -12.617 1.00 93.75 100 GLY A O 1
ATOM 776 N N . LYS A 1 101 ? 1.032 11.297 -13.383 1.00 96.69 101 LYS A N 1
ATOM 777 C CA . LYS A 1 101 ? 2.016 10.869 -14.382 1.00 96.69 101 LYS A CA 1
ATOM 778 C C . LYS A 1 101 ? 3.388 10.758 -13.725 1.00 96.69 101 LYS A C 1
ATOM 780 O O . LYS A 1 101 ? 3.806 11.645 -12.985 1.00 96.69 101 LYS A O 1
ATOM 785 N N . LEU A 1 102 ? 4.097 9.672 -14.024 1.00 97.81 102 LEU A N 1
ATOM 786 C CA . LEU A 1 102 ? 5.436 9.417 -13.509 1.00 97.81 102 LEU A CA 1
ATOM 787 C C . LEU A 1 102 ? 6.454 10.409 -14.083 1.00 97.81 102 LEU A C 1
ATOM 789 O O . LEU A 1 102 ? 6.542 10.589 -15.298 1.00 97.81 102 LEU A O 1
ATOM 793 N N . LEU A 1 103 ? 7.229 11.028 -13.196 1.00 97.56 103 LEU A N 1
ATOM 794 C CA . LEU A 1 103 ? 8.327 11.937 -13.524 1.00 97.56 103 LEU A CA 1
ATOM 795 C C . LEU A 1 103 ? 9.688 11.271 -13.301 1.00 97.56 103 LEU A C 1
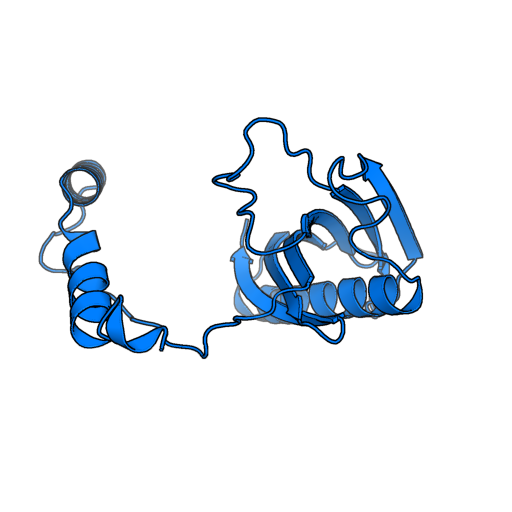ATOM 797 O O . LEU A 1 103 ? 10.586 11.429 -14.123 1.00 97.56 103 LEU A O 1
ATOM 801 N N . SER A 1 104 ? 9.834 10.513 -12.211 1.00 97.00 104 SER A N 1
ATOM 802 C CA . SER A 1 104 ? 11.041 9.736 -11.905 1.00 97.00 104 SER A CA 1
ATOM 803 C C . SER A 1 104 ? 10.709 8.449 -11.150 1.00 97.00 104 SER A C 1
ATOM 805 O O . SER A 1 104 ? 9.676 8.358 -10.482 1.00 97.00 104 SER A O 1
ATOM 807 N N . PHE A 1 105 ? 11.582 7.448 -11.275 1.00 96.38 105 PHE A N 1
ATOM 808 C CA . PHE A 1 105 ? 11.469 6.149 -10.608 1.00 96.38 105 PHE A CA 1
ATOM 809 C C . PHE A 1 105 ? 12.868 5.547 -10.447 1.00 96.38 105 PHE A C 1
ATOM 811 O O . PHE A 1 105 ? 13.373 4.841 -11.324 1.00 96.38 105 PHE A O 1
ATOM 818 N N . ASP A 1 106 ? 13.498 5.873 -9.327 1.00 95.06 106 ASP A N 1
ATOM 819 C CA . ASP A 1 106 ? 14.893 5.591 -9.032 1.00 95.06 106 ASP A CA 1
ATOM 820 C C . ASP A 1 106 ? 14.997 4.431 -8.041 1.00 95.06 106 ASP A C 1
ATOM 822 O O . ASP A 1 106 ? 14.542 4.512 -6.898 1.00 95.06 106 ASP A O 1
ATOM 826 N N . ILE A 1 107 ? 15.607 3.329 -8.481 1.00 93.12 107 ILE A N 1
ATOM 827 C CA . ILE A 1 107 ? 15.861 2.162 -7.631 1.00 93.12 107 ILE A CA 1
ATOM 828 C C . ILE A 1 107 ? 17.084 2.466 -6.762 1.00 93.12 107 ILE A C 1
ATOM 830 O O . ILE A 1 107 ? 18.205 2.542 -7.265 1.00 93.12 107 ILE A O 1
ATOM 834 N N . ILE A 1 108 ? 16.861 2.615 -5.459 1.00 93.25 108 ILE A N 1
ATOM 835 C CA . ILE A 1 108 ? 17.890 2.938 -4.462 1.00 93.25 108 ILE A CA 1
ATOM 836 C C . ILE A 1 108 ? 18.587 1.670 -3.964 1.00 93.25 108 ILE A C 1
ATOM 838 O O . ILE A 1 108 ? 19.792 1.667 -3.726 1.00 93.25 108 ILE A O 1
ATOM 842 N N . SER A 1 109 ? 17.835 0.575 -3.842 1.00 90.56 109 SER A N 1
ATOM 843 C CA . SER A 1 109 ? 18.354 -0.740 -3.464 1.00 90.56 109 SER A CA 1
ATOM 844 C C . SER A 1 109 ? 17.688 -1.812 -4.311 1.00 90.56 109 SER A C 1
ATOM 846 O O . SER A 1 109 ? 16.472 -1.786 -4.494 1.00 90.56 109 SER A O 1
ATOM 848 N N . ARG A 1 110 ? 18.472 -2.759 -4.832 1.00 89.69 110 ARG A N 1
ATOM 849 C CA . ARG A 1 110 ? 17.952 -3.891 -5.611 1.00 89.69 110 ARG A CA 1
ATOM 850 C C . ARG A 1 110 ? 17.658 -5.071 -4.699 1.00 89.69 110 ARG A C 1
ATOM 852 O O . ARG A 1 110 ? 18.390 -5.303 -3.738 1.00 89.69 110 ARG A O 1
ATOM 859 N N . SER A 1 111 ? 16.635 -5.845 -5.054 1.00 86.50 111 SER A N 1
ATOM 860 C CA . SER A 1 111 ? 16.395 -7.131 -4.404 1.00 86.50 111 SER A CA 1
ATOM 861 C C . SER A 1 111 ? 17.555 -8.094 -4.673 1.00 86.50 111 SER A C 1
ATOM 863 O O . SER A 1 111 ? 18.112 -8.125 -5.773 1.00 86.50 111 SER A O 1
ATOM 865 N N . ASN A 1 112 ? 17.918 -8.900 -3.674 1.00 86.19 112 ASN A N 1
ATOM 866 C CA . ASN A 1 112 ? 18.871 -10.001 -3.851 1.00 86.19 112 ASN A CA 1
ATOM 867 C C . ASN A 1 112 ? 18.199 -11.307 -4.308 1.00 86.19 112 ASN A C 1
ATOM 869 O O . ASN A 1 112 ? 18.896 -12.272 -4.610 1.00 86.19 112 ASN A O 1
ATOM 873 N N . LEU A 1 113 ? 16.865 -11.331 -4.394 1.00 85.00 113 LEU A N 1
ATOM 874 C CA . LEU A 1 113 ? 16.098 -12.467 -4.906 1.00 85.00 113 LEU A CA 1
ATOM 875 C C . LEU A 1 113 ? 15.784 -12.334 -6.405 1.00 85.00 113 LEU A C 1
ATOM 877 O O . LEU A 1 113 ? 15.525 -13.334 -7.074 1.00 85.00 113 LEU A O 1
ATOM 881 N N . ARG A 1 114 ? 15.810 -11.110 -6.958 1.00 80.50 114 ARG A N 1
ATOM 882 C CA . ARG A 1 114 ? 15.586 -10.846 -8.390 1.00 80.50 114 ARG A CA 1
ATOM 883 C C . ARG A 1 114 ? 16.205 -9.517 -8.832 1.00 80.50 114 ARG A C 1
ATOM 885 O O . ARG A 1 114 ? 16.206 -8.543 -8.092 1.00 80.50 114 ARG A O 1
ATOM 892 N N . THR A 1 115 ? 16.655 -9.448 -10.086 1.00 76.44 115 THR A N 1
ATOM 893 C CA . THR A 1 115 ? 17.287 -8.254 -10.686 1.00 76.44 115 THR A CA 1
ATOM 894 C C . THR A 1 115 ? 16.386 -7.010 -10.732 1.00 76.44 115 THR A C 1
ATOM 896 O O . THR A 1 115 ? 16.889 -5.887 -10.630 1.00 76.44 115 THR A O 1
ATOM 899 N N . ALA A 1 116 ? 15.078 -7.204 -10.913 1.00 77.88 116 ALA A N 1
ATOM 900 C CA . ALA A 1 116 ? 14.064 -6.154 -10.863 1.00 77.88 116 ALA A CA 1
ATOM 901 C C . ALA A 1 116 ? 12.744 -6.738 -10.345 1.00 77.88 116 ALA A C 1
ATOM 903 O O . ALA A 1 116 ? 12.238 -7.711 -10.915 1.00 77.88 116 ALA A O 1
ATOM 904 N N . VAL A 1 117 ? 12.191 -6.142 -9.289 1.00 85.69 117 VAL A N 1
ATOM 905 C CA . VAL A 1 117 ? 10.872 -6.522 -8.763 1.00 85.69 117 VAL A CA 1
ATOM 906 C C . VAL A 1 117 ? 9.779 -5.898 -9.622 1.00 85.69 117 VAL A C 1
ATOM 908 O O . VAL A 1 117 ? 8.817 -6.579 -9.949 1.00 85.69 117 VAL A O 1
ATOM 911 N N . ILE A 1 118 ? 9.957 -4.658 -10.093 1.00 87.12 118 ILE A N 1
ATOM 912 C CA . ILE A 1 118 ? 9.015 -3.997 -11.013 1.00 87.12 118 ILE A CA 1
ATOM 913 C C . ILE A 1 118 ? 9.671 -3.865 -12.406 1.00 87.12 118 ILE A C 1
ATOM 915 O O . ILE A 1 118 ? 10.471 -2.947 -12.649 1.00 87.12 118 ILE A O 1
ATOM 919 N N . PRO A 1 119 ? 9.387 -4.802 -13.335 1.00 78.12 119 PRO A N 1
ATOM 920 C CA . PRO A 1 119 ? 10.313 -5.125 -14.420 1.00 78.12 119 PRO A CA 1
ATOM 921 C C . PRO A 1 119 ? 10.298 -4.147 -15.602 1.00 78.12 119 PRO A C 1
ATOM 923 O O . PRO A 1 119 ? 11.330 -3.992 -16.251 1.00 78.12 119 PRO A O 1
ATOM 926 N N . SER A 1 120 ? 9.178 -3.475 -15.896 1.00 89.69 120 SER A N 1
ATOM 927 C CA . SER A 1 120 ? 9.042 -2.630 -17.093 1.00 89.69 120 SER A CA 1
ATOM 928 C C . SER A 1 120 ? 8.641 -1.193 -16.775 1.00 89.69 120 SER A C 1
ATOM 930 O O . SER A 1 120 ? 7.967 -0.917 -15.783 1.00 89.69 120 SER A O 1
ATOM 932 N N . GLU A 1 121 ? 9.023 -0.263 -17.651 1.00 91.75 121 GLU A N 1
ATOM 933 C CA . GLU A 1 121 ? 8.618 1.142 -17.553 1.00 91.75 121 GLU A CA 1
ATOM 934 C C . GLU A 1 121 ? 7.091 1.297 -17.576 1.00 91.75 121 GLU A C 1
ATOM 936 O O . GLU A 1 121 ? 6.538 2.054 -16.779 1.00 91.75 121 GLU A O 1
ATOM 941 N N . ALA A 1 122 ? 6.397 0.526 -18.417 1.00 93.12 122 ALA A N 1
ATOM 942 C CA . ALA A 1 122 ? 4.938 0.506 -18.452 1.00 93.12 122 ALA A CA 1
ATOM 943 C C . ALA A 1 122 ? 4.341 0.135 -17.082 1.00 93.12 122 ALA A C 1
ATOM 945 O O . ALA A 1 122 ? 3.437 0.817 -16.603 1.00 93.12 122 ALA A O 1
ATOM 946 N N . LYS A 1 123 ? 4.899 -0.880 -16.405 1.00 93.44 123 LYS A N 1
ATOM 947 C CA . LYS A 1 123 ? 4.437 -1.305 -15.074 1.00 93.44 123 LYS A CA 1
ATOM 948 C C . LYS A 1 123 ? 4.800 -0.330 -13.960 1.00 93.44 123 LYS A C 1
ATOM 950 O O . LYS A 1 123 ? 4.006 -0.145 -13.046 1.00 93.44 123 LYS A O 1
ATOM 955 N N . ARG A 1 124 ? 5.937 0.363 -14.053 1.00 94.94 124 ARG A N 1
ATOM 956 C CA . ARG A 1 124 ? 6.280 1.458 -13.123 1.00 94.94 124 ARG A CA 1
ATOM 957 C C . ARG A 1 124 ? 5.299 2.620 -13.240 1.00 94.94 124 ARG A C 1
ATOM 959 O O . ARG A 1 124 ? 4.840 3.127 -12.222 1.00 94.94 124 ARG A O 1
ATOM 966 N N . ASN A 1 125 ? 4.950 3.005 -14.469 1.00 95.81 125 ASN A N 1
ATOM 967 C CA . ASN A 1 125 ? 3.943 4.034 -14.732 1.00 95.81 125 ASN A CA 1
ATOM 968 C C . ASN A 1 125 ? 2.567 3.624 -14.195 1.00 95.81 125 ASN A C 1
ATOM 970 O O . ASN A 1 125 ? 1.906 4.421 -13.532 1.00 95.81 125 ASN A O 1
ATOM 974 N N . GLU A 1 126 ? 2.154 2.380 -14.447 1.00 95.81 126 GLU A N 1
ATOM 975 C CA . GLU A 1 126 ? 0.895 1.833 -13.936 1.00 95.81 126 GLU A CA 1
ATOM 976 C C . GLU A 1 126 ? 0.861 1.851 -12.402 1.00 95.81 126 GLU A C 1
ATOM 978 O O . GLU A 1 126 ? -0.061 2.421 -11.820 1.00 95.81 126 GLU A O 1
ATOM 983 N N . LEU A 1 127 ? 1.895 1.315 -11.745 1.00 96.62 127 LEU A N 1
ATOM 984 C CA . LEU A 1 127 ? 2.001 1.290 -10.286 1.00 96.62 127 LEU A CA 1
ATOM 985 C C . LEU A 1 127 ? 1.955 2.695 -9.690 1.00 96.62 127 LEU A C 1
ATOM 987 O O . LEU A 1 127 ? 1.130 2.960 -8.819 1.00 96.62 127 LEU A O 1
ATOM 991 N N . ALA A 1 128 ? 2.799 3.608 -10.170 1.00 97.56 128 ALA A N 1
ATOM 992 C CA . ALA A 1 128 ? 2.848 4.973 -9.662 1.00 97.56 128 ALA A CA 1
ATOM 993 C C . ALA A 1 128 ? 1.495 5.686 -9.799 1.00 97.56 128 ALA A C 1
ATOM 995 O O . ALA A 1 128 ? 1.042 6.349 -8.862 1.00 97.56 128 ALA A O 1
ATOM 996 N N . ARG A 1 129 ? 0.812 5.493 -10.935 1.00 97.06 129 ARG A N 1
ATOM 997 C CA . ARG A 1 129 ? -0.521 6.048 -11.172 1.00 97.06 129 ARG A CA 1
ATOM 998 C C . ARG A 1 129 ? -1.559 5.470 -10.212 1.00 97.06 129 ARG A C 1
ATOM 1000 O O . ARG A 1 129 ? -2.335 6.236 -9.645 1.00 97.06 129 ARG A O 1
ATOM 1007 N N . GLN A 1 130 ? -1.586 4.153 -10.013 1.00 97.62 130 GLN A N 1
ATOM 1008 C CA . GLN A 1 130 ? -2.544 3.513 -9.103 1.00 97.62 130 GLN A CA 1
ATOM 1009 C C . GLN A 1 130 ? -2.309 3.926 -7.645 1.00 97.62 130 GLN A C 1
ATOM 1011 O O . GLN A 1 130 ? -3.263 4.275 -6.950 1.00 97.62 130 GLN A O 1
ATOM 1016 N N . LEU A 1 131 ? -1.047 3.981 -7.204 1.00 98.19 131 LEU A N 1
ATOM 1017 C CA . LEU A 1 131 ? -0.677 4.482 -5.877 1.00 98.19 131 LEU A CA 1
ATOM 1018 C C . LEU A 1 131 ? -1.139 5.930 -5.675 1.00 98.19 131 LEU A C 1
ATOM 1020 O O . LEU A 1 131 ? -1.753 6.246 -4.656 1.00 98.19 131 LEU A O 1
ATOM 1024 N N . TYR A 1 132 ? -0.908 6.799 -6.662 1.00 98.19 132 TYR A N 1
ATOM 1025 C CA . TYR A 1 132 ? -1.357 8.189 -6.616 1.00 98.19 132 TYR A CA 1
ATOM 1026 C C . TYR A 1 132 ? -2.882 8.304 -6.506 1.00 98.19 132 TYR A C 1
ATOM 1028 O O . TYR A 1 132 ? -3.385 9.019 -5.640 1.00 98.19 132 TYR A O 1
ATOM 1036 N N . LEU A 1 133 ? -3.630 7.592 -7.356 1.00 97.75 133 LEU A N 1
ATOM 1037 C CA . LEU A 1 133 ? -5.095 7.636 -7.359 1.00 97.75 133 LEU A CA 1
ATOM 1038 C C . LEU A 1 133 ? -5.681 7.127 -6.037 1.00 97.75 133 LEU A C 1
ATOM 1040 O O . LEU A 1 133 ? -6.562 7.780 -5.470 1.00 97.75 133 LEU A O 1
ATOM 1044 N N . ALA A 1 134 ? -5.164 6.011 -5.518 1.00 97.88 134 ALA A N 1
ATOM 1045 C CA . ALA A 1 134 ? -5.604 5.445 -4.248 1.00 97.88 134 ALA A CA 1
ATOM 1046 C C . ALA A 1 134 ? -5.310 6.395 -3.076 1.00 97.88 134 ALA A C 1
ATOM 1048 O O . ALA A 1 134 ? -6.203 6.705 -2.283 1.00 97.88 134 ALA A O 1
ATOM 1049 N N . ALA A 1 135 ? -4.091 6.941 -3.006 1.00 98.00 135 ALA A N 1
ATOM 1050 C CA . ALA A 1 135 ? -3.719 7.917 -1.986 1.00 98.00 135 ALA A CA 1
ATOM 1051 C C . ALA A 1 135 ? -4.551 9.204 -2.086 1.00 98.00 135 ALA A C 1
ATOM 1053 O O . ALA A 1 135 ? -4.935 9.766 -1.062 1.00 98.00 135 ALA A O 1
ATOM 1054 N N . LYS A 1 136 ? -4.872 9.667 -3.302 1.00 97.31 136 LYS A N 1
ATOM 1055 C CA . LYS A 1 136 ? -5.673 10.881 -3.533 1.00 97.31 136 LYS A CA 1
ATOM 1056 C C . LYS A 1 136 ? -7.108 10.693 -3.060 1.00 97.31 136 LYS A C 1
ATOM 1058 O O . LYS A 1 136 ? -7.649 11.583 -2.406 1.00 97.31 136 LYS A O 1
ATOM 1063 N N . ALA A 1 137 ? -7.696 9.529 -3.338 1.00 96.81 137 ALA A N 1
ATOM 1064 C CA . ALA A 1 137 ? -9.016 9.169 -2.834 1.00 96.81 137 ALA A CA 1
ATOM 1065 C C . ALA A 1 137 ? -9.040 9.158 -1.296 1.00 96.81 137 ALA A C 1
ATOM 1067 O O . ALA A 1 137 ? -9.910 9.782 -0.689 1.00 96.81 137 ALA A O 1
ATOM 1068 N N . LEU A 1 138 ? -8.040 8.536 -0.660 1.00 97.00 138 LEU A N 1
ATOM 1069 C CA . LEU A 1 138 ? -7.919 8.515 0.801 1.00 97.00 138 LEU A CA 1
ATOM 1070 C C . LEU A 1 138 ? -7.678 9.906 1.391 1.00 97.00 138 LEU A C 1
ATOM 1072 O O . LEU A 1 138 ? -8.291 10.252 2.398 1.00 97.00 138 LEU A O 1
ATOM 1076 N N . LYS A 1 139 ? -6.843 10.737 0.757 1.00 95.94 139 LYS A N 1
ATOM 1077 C CA . LYS A 1 139 ? -6.593 12.121 1.186 1.00 95.94 139 LYS A CA 1
ATOM 1078 C C . LYS A 1 139 ? -7.880 12.938 1.188 1.00 95.94 139 LYS A C 1
ATOM 1080 O O . LYS A 1 139 ? -8.115 13.669 2.146 1.00 95.94 139 LYS A O 1
ATOM 1085 N N . GLY A 1 140 ? -8.725 12.771 0.170 1.00 95.25 140 GLY A N 1
ATOM 1086 C CA . GLY A 1 140 ? -10.024 13.443 0.089 1.00 95.25 140 GLY A CA 1
ATOM 1087 C C . GLY A 1 140 ? -10.967 13.116 1.252 1.00 95.25 140 GLY A C 1
ATOM 1088 O O . GLY A 1 140 ? -11.775 13.959 1.626 1.00 95.25 140 GLY A O 1
ATOM 1089 N N . VAL A 1 141 ? -10.842 11.926 1.850 1.00 95.75 141 VAL A N 1
ATOM 1090 C CA . VAL A 1 141 ? -11.682 11.484 2.977 1.00 95.75 141 VAL A CA 1
ATOM 1091 C C . VAL A 1 141 ? -11.034 11.782 4.332 1.00 95.75 141 VAL A C 1
ATOM 1093 O O . VAL A 1 141 ? -11.707 12.211 5.264 1.00 95.75 141 VAL A O 1
ATOM 1096 N N . LEU A 1 142 ? -9.729 11.541 4.458 1.00 95.25 142 LEU A N 1
ATOM 1097 C CA . LEU A 1 142 ? -9.014 11.561 5.737 1.00 95.25 142 LEU A CA 1
ATOM 1098 C C . LEU A 1 142 ? -8.323 12.897 6.032 1.00 95.25 142 LEU A C 1
ATOM 1100 O O . LEU A 1 142 ? -7.897 13.116 7.164 1.00 95.25 142 LEU A O 1
ATOM 1104 N N . ASN A 1 143 ? -8.198 13.777 5.032 1.00 94.38 143 ASN A N 1
ATOM 1105 C CA . ASN A 1 143 ? -7.501 15.061 5.118 1.00 94.38 143 ASN A CA 1
ATOM 1106 C C . ASN A 1 143 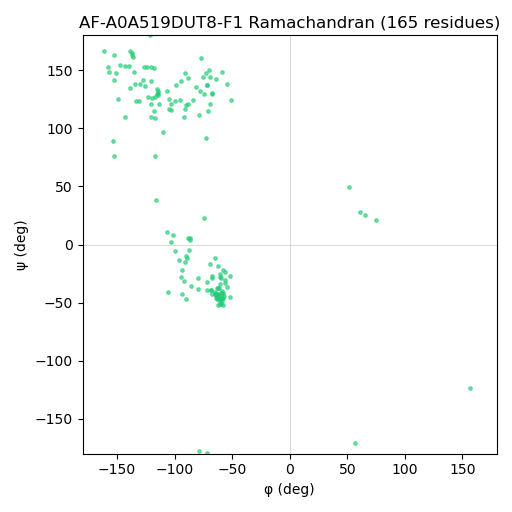? -6.073 14.931 5.689 1.00 94.38 143 ASN A C 1
ATOM 1108 O O . ASN A 1 143 ? -5.676 15.608 6.642 1.00 94.38 143 ASN A O 1
ATOM 1112 N N . ARG A 1 144 ? -5.315 13.989 5.122 1.00 95.88 144 ARG A N 1
ATOM 1113 C CA . ARG A 1 144 ? -3.911 13.715 5.450 1.00 95.88 144 ARG A CA 1
ATOM 1114 C C . ARG A 1 144 ? -3.081 13.736 4.175 1.00 95.88 144 ARG A C 1
ATOM 1116 O O . ARG A 1 144 ? -3.523 13.250 3.138 1.00 95.88 144 ARG A O 1
ATOM 1123 N N . ASP A 1 145 ? -1.875 14.283 4.267 1.00 96.50 145 ASP A N 1
ATOM 1124 C CA . ASP A 1 145 ? -0.969 14.419 3.120 1.00 96.50 145 ASP A CA 1
ATOM 1125 C C . ASP A 1 145 ? -0.062 13.210 2.916 1.00 96.50 145 ASP A C 1
ATOM 1127 O O . ASP A 1 145 ? 0.585 13.099 1.877 1.00 96.50 145 ASP A O 1
ATOM 1131 N N . ARG A 1 146 ? -0.011 12.303 3.892 1.00 97.81 146 ARG A N 1
ATOM 1132 C CA . ARG A 1 146 ? 0.829 11.110 3.853 1.00 97.81 146 ARG A CA 1
ATOM 1133 C C . ARG A 1 146 ? -0.026 9.870 4.026 1.00 97.81 146 ARG A C 1
ATOM 1135 O O . ARG A 1 146 ? -0.801 9.778 4.977 1.00 97.81 146 ARG A O 1
ATOM 1142 N N . MET A 1 147 ? 0.128 8.944 3.090 1.00 98.06 147 MET A N 1
ATOM 1143 C CA . MET A 1 147 ? -0.584 7.673 3.058 1.00 98.06 147 MET A CA 1
ATOM 1144 C C . MET A 1 147 ? 0.417 6.532 2.972 1.00 98.06 147 MET A C 1
ATOM 1146 O O . MET A 1 147 ? 1.364 6.602 2.195 1.00 98.06 147 MET A O 1
ATOM 1150 N N . ASP A 1 148 ? 0.174 5.491 3.751 1.00 97.69 148 ASP A N 1
ATOM 1151 C CA . ASP A 1 148 ? 0.849 4.202 3.685 1.00 97.69 148 ASP A CA 1
ATOM 1152 C C . ASP A 1 148 ? -0.087 3.216 2.988 1.00 97.69 148 ASP A C 1
ATOM 1154 O O . ASP A 1 148 ? -1.200 2.979 3.466 1.00 97.69 148 ASP A O 1
ATOM 1158 N N . LEU A 1 149 ? 0.321 2.718 1.824 1.00 97.69 149 LEU A N 1
ATOM 1159 C CA . LEU A 1 149 ? -0.464 1.830 0.972 1.00 97.69 149 LEU A CA 1
ATOM 1160 C C . LEU A 1 149 ? 0.211 0.470 0.868 1.00 97.69 149 LEU A C 1
ATOM 1162 O O . LEU A 1 149 ? 1.395 0.396 0.554 1.00 97.69 149 LEU A O 1
ATOM 1166 N N . GLU A 1 150 ? -0.555 -0.603 1.020 1.00 95.19 150 GLU A N 1
ATOM 1167 C CA . GLU A 1 150 ? -0.098 -1.940 0.645 1.00 95.19 150 GLU A CA 1
ATOM 1168 C C . GLU A 1 150 ? -0.651 -2.312 -0.722 1.00 95.19 150 GLU A C 1
ATOM 1170 O O . GLU A 1 150 ? -1.833 -2.102 -1.020 1.00 95.19 150 GLU A O 1
ATOM 1175 N N . PHE A 1 151 ? 0.204 -2.902 -1.546 1.00 93.94 151 PHE A N 1
ATOM 1176 C CA . PHE A 1 151 ? -0.142 -3.341 -2.884 1.00 93.94 151 PHE A CA 1
ATOM 1177 C C . PHE A 1 151 ? 0.471 -4.704 -3.194 1.00 93.94 151 PHE A C 1
ATOM 1179 O O . PHE A 1 151 ? 1.380 -5.187 -2.517 1.00 93.94 151 PHE A O 1
ATOM 1186 N N . MET A 1 152 ? -0.018 -5.301 -4.269 1.00 91.75 152 MET A N 1
ATOM 1187 C CA . MET A 1 152 ? 0.599 -6.452 -4.911 1.00 91.75 152 MET A CA 1
ATOM 1188 C C . MET A 1 152 ? 0.573 -6.296 -6.427 1.00 91.75 152 MET A C 1
ATOM 1190 O O . MET A 1 152 ? -0.197 -5.504 -6.978 1.00 91.75 152 MET A O 1
ATOM 1194 N N . LEU A 1 153 ? 1.403 -7.098 -7.077 1.00 91.50 153 LEU A N 1
ATOM 1195 C CA . LEU A 1 153 ? 1.307 -7.431 -8.485 1.00 91.50 153 LEU A CA 1
ATOM 1196 C C . LEU A 1 153 ? 0.763 -8.860 -8.580 1.00 91.50 153 LEU A C 1
ATOM 1198 O O . LEU A 1 153 ? 1.329 -9.764 -7.963 1.00 91.50 153 LEU A O 1
ATOM 1202 N N . ASP A 1 154 ? -0.329 -9.065 -9.313 1.00 89.44 154 ASP A N 1
ATOM 1203 C CA . ASP A 1 154 ? -0.833 -10.416 -9.597 1.00 89.44 154 ASP A CA 1
ATOM 1204 C C . ASP A 1 154 ? 0.073 -11.161 -10.602 1.00 89.44 154 ASP A C 1
ATOM 1206 O O . ASP A 1 154 ? 1.091 -10.629 -11.054 1.00 89.44 154 ASP A O 1
ATOM 1210 N N . ALA A 1 155 ? -0.277 -12.400 -10.952 1.00 87.31 155 ALA A N 1
ATOM 1211 C CA . ALA A 1 155 ? 0.472 -13.212 -11.915 1.00 87.31 155 ALA A CA 1
ATOM 1212 C C . ALA A 1 155 ? 0.655 -12.533 -13.292 1.00 87.31 155 ALA A C 1
ATOM 1214 O O . ALA A 1 155 ? 1.691 -12.720 -13.935 1.00 87.31 155 ALA A O 1
ATOM 1215 N N . ASP A 1 156 ? -0.304 -11.700 -13.708 1.00 88.38 156 ASP A N 1
ATOM 1216 C CA . ASP A 1 156 ? -0.276 -10.908 -14.946 1.00 88.38 156 ASP A CA 1
ATOM 1217 C C . ASP A 1 156 ? 0.394 -9.528 -14.750 1.00 88.38 156 ASP A C 1
ATOM 1219 O O . ASP A 1 156 ? 0.455 -8.695 -15.661 1.00 88.38 156 ASP A O 1
ATOM 1223 N N . GLN A 1 157 ? 0.940 -9.285 -13.555 1.00 89.62 157 GLN A N 1
ATOM 1224 C CA . GLN A 1 157 ? 1.563 -8.043 -13.109 1.00 89.62 157 GLN A CA 1
ATOM 1225 C C . GLN A 1 157 ? 0.611 -6.840 -13.116 1.00 89.62 157 GLN A C 1
ATOM 1227 O O . GLN A 1 157 ? 1.050 -5.700 -13.303 1.00 89.62 157 GLN A O 1
ATOM 1232 N N . ASN A 1 158 ? -0.692 -7.053 -12.948 1.00 91.06 158 ASN A N 1
ATOM 1233 C CA . ASN A 1 158 ? -1.638 -5.972 -12.692 1.00 91.06 158 ASN A CA 1
ATOM 1234 C C . ASN A 1 158 ? -1.500 -5.496 -11.248 1.00 91.06 158 ASN A C 1
ATOM 1236 O O . ASN A 1 158 ? -1.259 -6.282 -10.330 1.00 91.06 158 ASN A O 1
ATOM 1240 N N . VAL A 1 159 ? -1.669 -4.192 -11.049 1.00 93.19 159 VAL A N 1
ATOM 1241 C CA . VAL A 1 159 ? -1.526 -3.569 -9.732 1.00 93.19 159 VAL A CA 1
ATOM 1242 C C . VAL A 1 159 ? -2.831 -3.693 -8.952 1.00 93.19 159 VAL A C 1
ATOM 1244 O O . VAL A 1 159 ? -3.873 -3.210 -9.395 1.00 93.19 159 VAL A O 1
ATOM 1247 N N . ILE A 1 160 ? -2.761 -4.267 -7.752 1.00 92.44 160 ILE A N 1
ATOM 1248 C CA . ILE A 1 160 ? -3.889 -4.348 -6.819 1.00 92.44 160 ILE A CA 1
ATOM 1249 C C . ILE A 1 160 ? -3.516 -3.630 -5.527 1.00 92.44 160 ILE A C 1
ATOM 1251 O O . ILE A 1 160 ? -2.503 -3.946 -4.906 1.00 92.44 160 ILE A O 1
ATOM 1255 N N . ILE A 1 161 ? -4.353 -2.684 -5.098 1.00 94.31 161 ILE A N 1
ATOM 1256 C CA . ILE A 1 161 ? -4.224 -2.021 -3.795 1.00 94.31 161 ILE A CA 1
ATOM 1257 C C . ILE A 1 161 ? -4.995 -2.836 -2.753 1.00 94.31 161 ILE A C 1
ATOM 1259 O O . ILE A 1 161 ? -6.200 -3.040 -2.897 1.00 94.31 161 ILE A O 1
ATOM 1263 N N . LYS A 1 162 ? -4.300 -3.308 -1.714 1.00 91.00 162 LYS A N 1
ATOM 1264 C CA . LYS A 1 162 ? -4.850 -4.180 -0.661 1.00 91.00 162 LYS A CA 1
ATOM 1265 C C . LYS A 1 162 ? -5.421 -3.382 0.506 1.00 91.00 162 LYS A C 1
ATOM 1267 O O . LYS A 1 162 ? -6.528 -3.647 0.965 1.00 91.00 162 LYS A O 1
ATOM 1272 N N . GLN A 1 163 ? -4.662 -2.399 0.979 1.00 92.12 163 GLN A N 1
ATOM 1273 C CA . GLN A 1 163 ? -5.073 -1.507 2.058 1.00 92.12 163 GLN A CA 1
ATOM 1274 C C . GLN A 1 163 ? -4.386 -0.148 1.936 1.00 92.12 163 GLN A C 1
ATOM 1276 O O . GLN A 1 163 ? -3.381 0.002 1.242 1.00 92.12 163 GLN A O 1
ATOM 1281 N N . GLY A 1 164 ? -4.928 0.843 2.637 1.00 95.50 164 GLY A N 1
ATOM 1282 C CA . GLY A 1 164 ? -4.313 2.152 2.760 1.00 95.50 164 GLY A CA 1
ATOM 1283 C C . GLY A 1 164 ? -4.712 2.829 4.060 1.00 95.50 164 GLY A C 1
ATOM 1284 O O . GLY A 1 164 ? -5.858 2.721 4.500 1.00 95.50 164 GLY A O 1
ATOM 1285 N N . ARG A 1 165 ? -3.761 3.525 4.679 1.00 95.19 165 ARG A N 1
ATOM 1286 C CA . ARG A 1 165 ? -3.955 4.217 5.956 1.00 95.19 165 ARG A CA 1
ATOM 1287 C C . ARG A 1 165 ? -3.197 5.544 5.984 1.00 95.19 165 ARG A C 1
ATOM 1289 O O . ARG A 1 165 ? -2.190 5.681 5.292 1.00 95.19 165 ARG A O 1
ATOM 1296 N N . PRO A 1 166 ? -3.650 6.521 6.781 1.00 95.75 166 PRO A N 1
ATOM 1297 C CA . PRO A 1 166 ? -2.893 7.746 6.976 1.00 95.75 166 PRO A CA 1
ATOM 1298 C C . PRO A 1 166 ? -1.658 7.484 7.848 1.00 95.75 166 PRO A C 1
ATOM 1300 O O . PRO A 1 166 ? -1.710 6.641 8.749 1.00 95.75 166 PRO A O 1
ATOM 1303 N N . LEU A 1 167 ? -0.584 8.234 7.594 1.00 90.38 167 LEU A N 1
ATOM 1304 C CA . LEU A 1 167 ? 0.596 8.324 8.465 1.00 90.38 167 LEU A CA 1
ATOM 1305 C C . LEU A 1 167 ? 0.573 9.582 9.336 1.00 90.38 167 LEU A C 1
ATOM 1307 O O . LEU A 1 167 ? 0.028 10.616 8.880 1.00 90.38 167 LEU A O 1
#

pLDDT: mean 88.28, std 13.24, range [42.44, 98.56]

Foldseek 3Di:
DVCVVAPPVNVVVVQVCVCVPPVNVVVCVVVVHDSVPDDDDDDDDDDQPAFQKKKKWKWFADPFATKIWIWMDGDPQDPVHGPDPPWDTWIWIWTAGNQQATDDIGTPDATPVDRDSQPDPVLVRQQSSVVRVVVVVVCVVVVARIKMWIWTQHPVGHIDTDDMDHD

Radius of gyration: 18.53 Å; Cα contacts (8 Å, |Δi|>4): 293; chains: 1; bounding box: 36×49×49 Å

Sequence (167 aa):
SLTNKYSLSDSIRAVYASVWTERAYLNREYYGLVHNKVYMGILAHPSFVDEYANGVAVVTFTAEGADLNIVAQIDDVSITNPLFPDAIPEQTVGRVDADGKLLSFDIISRSNLRTAVIPSEAKRNELARQLYLAAKALKGVLNRDRMDLEFMLDADQNVIIKQGRPL

Solvent-accessible surface area (backbone atoms only — not comparable to full-atom values): 9640 Å² total; per-residue (Å²): 113,78,68,80,79,55,46,69,68,56,53,53,50,50,58,66,50,53,63,68,36,68,70,48,45,51,52,32,58,75,72,68,49,61,81,92,76,70,86,84,87,85,89,85,75,86,83,82,84,58,44,53,24,33,33,41,34,40,40,37,59,54,98,67,22,31,42,36,43,35,41,33,30,57,36,91,45,38,92,90,61,51,88,48,92,82,70,44,52,24,29,34,42,32,34,28,37,78,86,30,48,69,76,48,78,46,75,79,38,67,28,79,88,41,93,57,79,75,80,44,71,70,52,49,42,50,44,50,26,53,53,42,53,54,45,50,55,48,24,75,72,68,76,46,59,32,29,42,31,35,36,35,23,34,77,88,59,50,78,44,79,77,49,74,44,76,108